Protein AF-K9G323-F1 (afdb_monomer_lite)

pLDDT: mean 89.6, std 11.27, range [39.94, 98.31]

Organism: Penicillium digitatum (strain Pd1 / CECT 20795) (NCBI:txid1170230)

Secondary structure (DSSP, 8-state):
-GGGGTPPP-PPPTT-GGG-HHHHHHHHHHHHHHHHHHHHHH-GGG-HHHHHHHHHHHHHT-HHHHHHHHHHTT----------

InterPro domains:
  IPR036397 Ribonuclease H superfamily [G3DSA:3.30.420.10] (1-83)
  IPR038717 Tc1-like transposase, DDE domain [PF13358] (5-35)

Foldseek 3Di:
DCVVVVDDDDDDDPPPVQLPLVVLLVVQLVVQCVVCVVVCVVCVVCDPVNVSVVSCVVSVPPVVSSCVSCVSSVHDDDPDPPPD

Sequence (84 aa):
MCVDAGVKLVYLPPYSPDLNPIEEFFAELKAFIKRNWGYYEVDTDQGFDAFLQWCIDVVGAKEESARGHFRHAGLKIEEVSENC

Radius of gyration: 16.5 Å; chains: 1; bounding box: 37×39×41 Å

Structure (mmCIF, N/CA/C/O backbone):
data_AF-K9G323-F1
#
_entry.id   AF-K9G323-F1
#
loop_
_atom_site.group_PDB
_atom_site.id
_atom_site.type_symbol
_atom_site.label_atom_id
_atom_site.label_alt_id
_atom_site.label_comp_id
_atom_site.label_asym_id
_atom_site.label_entity_id
_atom_site.label_seq_id
_atom_site.pdbx_PDB_ins_code
_atom_site.Cartn_x
_atom_site.Cartn_y
_atom_site.Cartn_z
_atom_site.occupancy
_atom_site.B_iso_or_equiv
_atom_site.auth_seq_id
_atom_site.auth_comp_id
_atom_site.auth_asym_id
_atom_site.auth_atom_id
_atom_site.pdbx_PDB_model_num
ATOM 1 N N . MET A 1 1 ? -21.039 -13.797 3.028 1.00 74.56 1 MET A N 1
ATOM 2 C CA . MET A 1 1 ? -20.656 -12.397 3.354 1.00 74.56 1 MET A CA 1
ATOM 3 C C . MET A 1 1 ? -19.156 -12.348 3.647 1.00 74.56 1 MET A C 1
ATOM 5 O O . MET A 1 1 ? -18.591 -13.400 3.886 1.00 74.56 1 MET A O 1
ATOM 9 N N . CYS A 1 2 ? -18.489 -11.182 3.627 1.00 83.75 2 CYS A N 1
ATOM 10 C CA . CYS A 1 2 ? -17.023 -11.070 3.817 1.00 83.75 2 CYS A CA 1
ATOM 11 C C . CYS A 1 2 ? -16.494 -11.782 5.079 1.00 83.75 2 CYS A C 1
ATOM 13 O O . CYS A 1 2 ? -15.403 -12.343 5.060 1.00 83.75 2 CYS A O 1
ATOM 15 N N . VAL A 1 3 ? -17.306 -11.825 6.139 1.00 83.38 3 VAL A N 1
ATOM 16 C CA . VAL A 1 3 ? -17.009 -12.557 7.379 1.00 83.38 3 VAL A CA 1
ATOM 17 C C . VAL A 1 3 ? -16.778 -14.058 7.156 1.00 83.38 3 VAL A C 1
ATOM 19 O O . VAL A 1 3 ? -15.882 -14.623 7.772 1.00 83.38 3 VAL A O 1
ATOM 22 N N . ASP A 1 4 ? -17.502 -14.686 6.225 1.00 89.00 4 ASP A N 1
ATOM 23 C CA . ASP A 1 4 ? -17.374 -16.122 5.927 1.00 89.00 4 ASP A CA 1
ATOM 24 C C . ASP A 1 4 ? -16.039 -16.444 5.233 1.00 89.00 4 ASP A C 1
ATOM 26 O O . ASP A 1 4 ? -15.597 -17.587 5.232 1.00 89.00 4 ASP A O 1
ATOM 30 N N . ALA A 1 5 ? -15.386 -15.429 4.657 1.00 89.31 5 ALA A N 1
ATOM 31 C CA . ALA A 1 5 ? -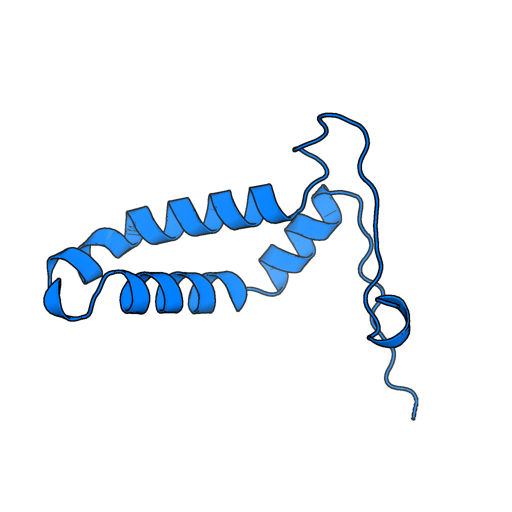14.052 -15.517 4.068 1.00 89.31 5 ALA A CA 1
ATOM 32 C C . ALA A 1 5 ? -12.938 -15.085 5.046 1.00 89.31 5 ALA A C 1
ATOM 34 O O . ALA A 1 5 ? -11.802 -14.888 4.624 1.00 89.31 5 ALA A O 1
ATOM 35 N N . GLY A 1 6 ? -13.255 -14.875 6.331 1.00 85.81 6 GLY A N 1
ATOM 36 C CA . GLY A 1 6 ? -12.296 -14.401 7.336 1.00 85.81 6 GLY A CA 1
ATOM 37 C C . GLY A 1 6 ? -11.944 -12.913 7.221 1.00 85.81 6 GLY A C 1
ATOM 38 O O . GLY A 1 6 ? -10.993 -12.453 7.849 1.00 85.81 6 GLY A O 1
ATOM 39 N N . VAL A 1 7 ? -12.698 -12.134 6.436 1.00 87.81 7 VAL A N 1
ATOM 40 C CA . VAL A 1 7 ? -12.4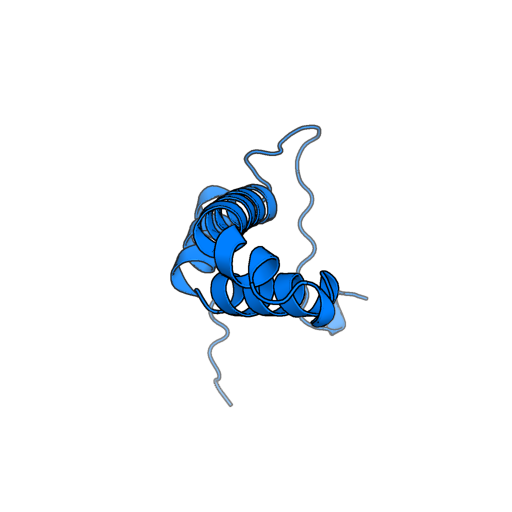31 -10.706 6.225 1.00 87.81 7 VAL A CA 1
ATOM 41 C C . VAL A 1 7 ? -13.241 -9.858 7.203 1.00 87.81 7 VAL A C 1
ATOM 43 O O . VAL A 1 7 ? -14.476 -9.881 7.209 1.00 87.81 7 VAL A O 1
ATOM 46 N N . LYS A 1 8 ? -12.540 -9.042 7.997 1.00 86.12 8 LYS A N 1
ATOM 47 C CA . LYS A 1 8 ? -13.140 -8.059 8.907 1.00 86.12 8 LYS A CA 1
ATOM 48 C C . LYS A 1 8 ? -13.394 -6.742 8.176 1.00 86.12 8 LYS A C 1
ATOM 50 O O . LYS A 1 8 ? -12.458 -6.069 7.754 1.00 86.12 8 LYS A O 1
ATOM 55 N N . LEU A 1 9 ? -14.662 -6.355 8.059 1.00 88.75 9 LEU A N 1
ATOM 56 C CA . LEU A 1 9 ? -15.042 -5.056 7.508 1.00 88.75 9 LEU A CA 1
ATOM 57 C C . LEU A 1 9 ? -14.996 -3.989 8.608 1.00 88.75 9 LEU A C 1
ATOM 59 O O . LEU A 1 9 ? -15.715 -4.092 9.602 1.00 88.75 9 LEU A O 1
ATOM 63 N N . VAL A 1 10 ? -14.156 -2.970 8.426 1.00 88.06 10 VAL A N 1
ATOM 64 C CA . VAL A 1 10 ? -14.018 -1.842 9.356 1.00 88.06 10 VAL A CA 1
ATOM 65 C C . VAL A 1 10 ? -14.412 -0.556 8.640 1.00 88.06 10 VAL A C 1
ATOM 67 O O . VAL A 1 10 ? -13.878 -0.244 7.579 1.00 88.06 10 VAL A O 1
ATOM 70 N N . TYR A 1 11 ? -15.354 0.186 9.221 1.00 88.31 11 TYR A N 1
ATOM 71 C CA . TYR A 1 11 ? -15.789 1.477 8.695 1.00 88.31 11 TYR A CA 1
ATOM 72 C C . TYR A 1 11 ? -14.996 2.605 9.346 1.00 88.31 11 TYR A C 1
ATOM 74 O O . TYR A 1 11 ? -14.873 2.657 10.570 1.00 88.31 11 TYR A O 1
ATOM 82 N N . LEU A 1 12 ? -14.485 3.513 8.520 1.00 87.31 12 LEU A N 1
ATOM 83 C CA . LEU A 1 12 ? -13.768 4.699 8.973 1.00 87.31 12 LEU A CA 1
ATOM 84 C C . LEU A 1 12 ? -14.728 5.887 9.133 1.00 87.31 12 LEU A C 1
ATOM 86 O O . LEU A 1 12 ? -15.733 5.962 8.416 1.00 87.31 12 LEU A O 1
ATOM 90 N N . PRO A 1 13 ? -14.428 6.839 10.036 1.00 87.38 13 PRO A N 1
ATOM 91 C CA . PRO A 1 13 ? -15.137 8.108 10.067 1.00 87.38 13 PRO A CA 1
ATOM 92 C C . PRO A 1 13 ? -14.991 8.849 8.724 1.00 87.38 13 PRO A C 1
ATOM 94 O O . PRO A 1 13 ? -13.986 8.675 8.024 1.00 87.38 13 PRO A O 1
ATOM 97 N N . PRO A 1 14 ? -15.961 9.704 8.353 1.00 85.94 14 PRO A N 1
ATOM 98 C CA . PRO A 1 14 ? -15.862 10.516 7.144 1.00 85.94 14 PRO A CA 1
ATOM 99 C C . PRO A 1 14 ? -14.556 11.324 7.116 1.00 85.94 14 PRO A C 1
ATOM 101 O O . PRO A 1 14 ? -14.219 11.981 8.097 1.00 85.94 14 PRO A O 1
ATOM 104 N N . TYR A 1 15 ? -13.837 11.282 5.989 1.00 75.88 15 TYR A N 1
ATOM 1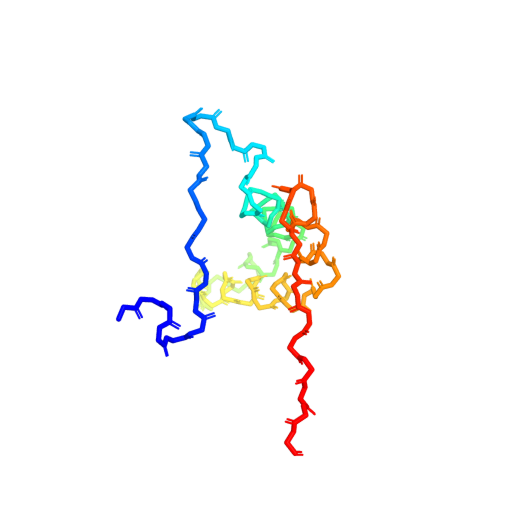05 C CA . TYR A 1 15 ? -12.581 12.016 5.763 1.00 75.88 15 TYR A CA 1
ATOM 106 C C . TYR A 1 15 ? -11.492 11.783 6.825 1.00 75.88 15 TYR A C 1
ATOM 108 O O . TYR A 1 15 ? -10.825 12.723 7.245 1.00 75.88 15 TYR A O 1
ATOM 116 N N . SER A 1 16 ? -11.283 10.531 7.239 1.00 85.12 16 SER A N 1
ATOM 117 C CA . SER A 1 16 ? -10.149 10.132 8.091 1.00 85.12 16 SER A CA 1
ATOM 118 C C . SER A 1 16 ? -9.100 9.332 7.305 1.00 85.12 16 SER A C 1
ATOM 120 O O . SER A 1 16 ? -8.942 8.137 7.563 1.00 85.12 16 SER 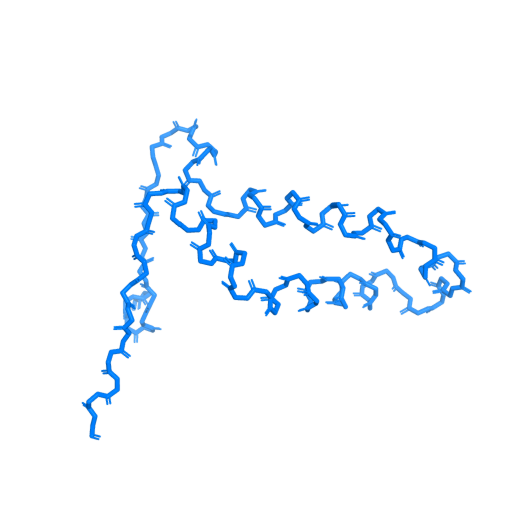A O 1
ATOM 122 N N . PRO A 1 17 ? -8.399 9.945 6.326 1.00 81.19 17 PRO A N 1
ATOM 123 C CA . PRO A 1 17 ? -7.356 9.251 5.567 1.00 81.19 17 PRO A CA 1
ATOM 124 C C . PRO A 1 17 ? -6.239 8.740 6.485 1.00 81.19 17 PRO A C 1
ATOM 126 O O . PRO A 1 17 ? -5.724 7.652 6.262 1.00 81.19 17 PRO A O 1
ATOM 129 N N . ASP A 1 18 ? -5.955 9.451 7.581 1.00 85.19 18 ASP A N 1
ATOM 130 C CA . ASP A 1 18 ? -4.962 9.054 8.588 1.00 85.19 18 ASP A CA 1
ATOM 131 C C . ASP A 1 18 ? -5.305 7.731 9.298 1.00 85.19 18 ASP A C 1
ATOM 133 O O . ASP A 1 18 ? -4.439 7.095 9.889 1.00 85.19 18 ASP A O 1
ATOM 137 N N . LEU A 1 19 ? -6.571 7.300 9.245 1.00 89.56 19 LEU A N 1
ATOM 138 C CA . LEU A 1 19 ? -7.032 6.031 9.814 1.00 89.56 19 LEU A CA 1
ATOM 139 C C . LEU A 1 19 ? -7.117 4.912 8.766 1.00 89.56 19 LEU A C 1
ATOM 141 O O . LEU A 1 19 ? -7.647 3.839 9.054 1.00 89.56 19 LEU A O 1
ATOM 145 N N . ASN A 1 20 ? -6.624 5.144 7.547 1.00 91.75 20 ASN A N 1
ATOM 146 C CA . ASN A 1 20 ? -6.615 4.150 6.486 1.00 91.75 20 ASN A CA 1
ATOM 147 C C . ASN A 1 20 ? -5.190 3.609 6.264 1.00 91.75 20 ASN A C 1
ATOM 149 O O . ASN A 1 20 ? -4.346 4.320 5.716 1.00 91.75 20 ASN A O 1
ATOM 153 N N . PRO A 1 21 ? -4.905 2.340 6.614 1.00 92.44 21 PRO A N 1
ATOM 154 C CA . PRO A 1 21 ? -3.551 1.785 6.525 1.00 92.44 21 PRO A CA 1
ATOM 155 C C . PRO A 1 21 ? -2.997 1.754 5.091 1.00 92.44 21 PRO A C 1
ATOM 157 O O . PRO A 1 21 ? -1.782 1.695 4.899 1.00 92.44 21 PRO A O 1
ATOM 160 N N . ILE A 1 22 ? -3.861 1.821 4.070 1.00 93.75 22 ILE A N 1
ATOM 161 C CA . ILE A 1 22 ? -3.426 1.834 2.670 1.00 93.75 22 ILE A CA 1
ATOM 162 C C . ILE A 1 22 ? -2.661 3.115 2.298 1.00 93.75 22 ILE A C 1
ATOM 164 O O . ILE A 1 22 ? -1.850 3.089 1.375 1.00 93.75 22 ILE A O 1
ATOM 168 N N . GLU A 1 23 ? -2.879 4.226 3.009 1.00 95.19 23 GLU A N 1
ATOM 169 C CA . GLU A 1 23 ? -2.215 5.501 2.712 1.00 95.19 23 GLU A CA 1
ATOM 170 C C . GLU A 1 23 ? -0.707 5.422 2.975 1.00 95.19 23 GLU A C 1
ATOM 172 O O . GLU A 1 23 ? 0.100 5.851 2.143 1.00 95.19 23 GLU A O 1
ATOM 177 N N . GLU A 1 24 ? -0.306 4.805 4.091 1.00 95.75 24 GLU A N 1
ATOM 178 C CA . GLU A 1 24 ? 1.107 4.567 4.399 1.00 95.75 24 GLU A CA 1
ATOM 179 C C . GLU A 1 24 ? 1.740 3.578 3.417 1.00 95.75 24 GLU A C 1
ATOM 181 O O . GLU A 1 24 ? 2.840 3.831 2.919 1.00 95.75 24 GLU A O 1
ATOM 186 N N . PHE A 1 25 ? 1.017 2.515 3.050 1.00 96.81 25 PHE A N 1
ATOM 187 C CA . PHE A 1 25 ? 1.476 1.581 2.023 1.00 96.81 25 PHE A CA 1
ATOM 188 C C . PHE A 1 25 ? 1.733 2.296 0.688 1.00 96.81 25 PHE A C 1
ATOM 190 O O . PHE A 1 25 ? 2.793 2.138 0.081 1.00 96.81 25 PHE A O 1
ATOM 197 N N . PHE A 1 26 ? 0.809 3.152 0.238 1.00 96.50 26 PHE A N 1
ATOM 198 C CA . PHE A 1 26 ? 1.007 3.939 -0.980 1.00 96.50 26 PHE A CA 1
ATOM 199 C C . PHE A 1 26 ? 2.161 4.935 -0.853 1.00 96.50 26 PHE A C 1
ATOM 201 O O . PHE A 1 26 ? 2.843 5.208 -1.846 1.00 96.50 26 PHE A O 1
ATOM 208 N N . ALA A 1 27 ? 2.401 5.506 0.329 1.00 96.50 27 ALA A N 1
ATOM 209 C CA . ALA A 1 27 ? 3.560 6.360 0.564 1.00 96.50 27 ALA A CA 1
ATOM 210 C C . ALA A 1 27 ? 4.876 5.583 0.385 1.00 96.50 27 ALA A C 1
ATOM 212 O O . ALA A 1 27 ? 5.759 6.054 -0.341 1.00 96.50 27 ALA A O 1
ATOM 213 N N . GLU A 1 28 ? 4.979 4.380 0.960 1.00 97.69 28 GLU A N 1
ATOM 214 C CA . GLU A 1 28 ? 6.127 3.488 0.768 1.00 97.69 28 GLU A CA 1
ATOM 215 C C . GLU A 1 28 ? 6.296 3.070 -0.695 1.00 97.69 28 GLU A C 1
ATOM 217 O O . GLU A 1 28 ? 7.396 3.178 -1.241 1.00 97.69 28 GLU A O 1
ATOM 222 N N . LEU A 1 29 ? 5.208 2.658 -1.351 1.00 98.31 29 LEU A N 1
ATOM 223 C CA . LEU A 1 29 ? 5.215 2.234 -2.749 1.00 98.31 29 LEU A CA 1
ATOM 224 C C . LEU A 1 29 ? 5.694 3.357 -3.672 1.00 98.31 29 LEU A C 1
ATOM 226 O O . LEU A 1 29 ? 6.597 3.153 -4.481 1.00 98.31 29 LEU A O 1
ATOM 230 N N . LYS A 1 30 ? 5.168 4.578 -3.509 1.00 98.06 30 LYS A N 1
ATOM 231 C CA . LYS A 1 30 ? 5.618 5.750 -4.279 1.00 98.06 30 LYS A CA 1
ATOM 232 C C . LYS A 1 30 ? 7.097 6.051 -4.043 1.00 98.06 30 LYS A C 1
ATOM 234 O O . LYS A 1 30 ? 7.806 6.398 -4.987 1.00 98.06 30 LYS A O 1
ATOM 239 N N . ALA A 1 31 ? 7.571 5.951 -2.800 1.00 98.31 31 ALA A N 1
ATOM 240 C CA . ALA A 1 31 ? 8.981 6.161 -2.485 1.00 98.31 31 ALA A CA 1
ATOM 241 C C . ALA A 1 31 ? 9.870 5.079 -3.119 1.00 98.31 31 ALA A C 1
ATOM 243 O O . ALA A 1 31 ? 10.942 5.395 -3.638 1.00 98.31 31 ALA A O 1
ATOM 244 N N . PHE A 1 32 ? 9.417 3.824 -3.115 1.00 98.12 32 PHE A N 1
ATOM 245 C CA . PHE A 1 32 ? 10.121 2.704 -3.726 1.00 98.12 32 PHE A CA 1
ATOM 246 C C . PHE A 1 32 ? 10.186 2.834 -5.250 1.00 98.12 32 PHE A C 1
ATOM 248 O O . PHE A 1 32 ? 11.278 2.751 -5.807 1.00 98.12 32 PHE A O 1
ATOM 255 N N . ILE A 1 33 ? 9.065 3.139 -5.909 1.00 98.00 33 ILE A N 1
ATOM 256 C CA . ILE A 1 33 ? 9.009 3.391 -7.356 1.00 98.00 33 ILE A CA 1
ATOM 257 C C . ILE A 1 33 ? 10.001 4.490 -7.742 1.00 98.00 33 ILE A C 1
ATOM 259 O O . ILE A 1 33 ? 10.817 4.294 -8.634 1.00 98.00 33 ILE A O 1
ATOM 263 N N . LYS A 1 34 ? 10.002 5.625 -7.029 1.00 97.75 34 LYS A N 1
ATOM 264 C CA . LYS A 1 34 ? 10.923 6.740 -7.315 1.00 97.75 34 LYS A CA 1
ATOM 265 C C . LYS A 1 34 ? 12.396 6.345 -7.208 1.00 97.75 34 LYS A C 1
ATOM 267 O O . LYS A 1 34 ? 13.202 6.803 -8.008 1.00 97.75 34 LYS A O 1
ATOM 272 N N . ARG A 1 35 ? 12.758 5.519 -6.222 1.00 97.62 35 ARG A N 1
ATOM 273 C CA . ARG A 1 35 ? 14.142 5.048 -6.028 1.00 97.62 35 ARG A CA 1
ATOM 274 C C . ARG A 1 35 ? 14.576 4.044 -7.092 1.00 97.62 35 ARG A C 1
ATOM 276 O O . ARG A 1 35 ? 15.753 3.997 -7.421 1.00 97.62 35 ARG A O 1
ATOM 283 N N . ASN A 1 36 ? 13.635 3.257 -7.608 1.00 96.56 36 ASN A N 1
ATOM 284 C CA . ASN A 1 36 ? 13.898 2.166 -8.543 1.00 96.56 36 ASN A CA 1
ATOM 285 C C . ASN A 1 36 ? 13.494 2.496 -9.986 1.00 96.56 36 ASN A C 1
ATOM 287 O O . ASN A 1 36 ? 13.548 1.628 -10.850 1.00 96.56 36 ASN A O 1
ATOM 291 N N . TRP A 1 37 ? 13.126 3.748 -10.266 1.00 96.50 37 TRP A N 1
ATOM 292 C CA . TRP A 1 37 ? 12.678 4.187 -11.586 1.00 96.50 37 TRP A CA 1
ATOM 293 C C . TRP A 1 37 ? 13.699 3.893 -12.694 1.00 96.50 37 TRP A C 1
ATOM 295 O O . TRP A 1 37 ? 13.320 3.516 -13.797 1.00 96.50 37 TRP A O 1
ATOM 305 N N . GLY A 1 38 ? 14.996 3.953 -12.376 1.00 95.19 38 GLY A N 1
ATOM 306 C CA . GLY A 1 38 ? 16.058 3.624 -13.329 1.00 95.19 38 GLY A CA 1
ATOM 307 C C . GLY A 1 38 ? 15.982 2.197 -13.890 1.00 95.19 38 GLY A C 1
ATOM 308 O O . GLY A 1 38 ? 16.371 1.989 -15.031 1.00 95.19 38 GLY A O 1
ATOM 309 N N . TYR A 1 39 ? 15.437 1.220 -13.153 1.00 90.75 39 TYR A N 1
ATOM 310 C CA . TYR A 1 39 ? 15.250 -0.142 -13.681 1.00 90.75 39 TYR A CA 1
ATOM 311 C C . TYR A 1 39 ? 14.195 -0.198 -14.788 1.00 90.75 39 TYR A C 1
ATOM 313 O O . TYR A 1 39 ? 14.321 -0.997 -15.711 1.00 90.75 39 TYR A O 1
ATOM 321 N N . TYR A 1 40 ? 13.180 0.664 -14.713 1.00 93.19 40 TYR A N 1
ATOM 322 C CA . TYR A 1 40 ? 12.180 0.796 -15.766 1.00 93.19 40 TYR A CA 1
ATOM 323 C C . TYR A 1 40 ? 12.739 1.533 -16.988 1.00 93.19 40 TYR A C 1
ATOM 325 O O . TYR A 1 40 ? 12.480 1.132 -18.115 1.00 93.19 40 TYR A O 1
ATOM 333 N N . GLU A 1 41 ? 13.549 2.576 -16.782 1.00 92.75 41 GLU A N 1
ATOM 334 C CA . GLU A 1 41 ? 14.154 3.333 -17.890 1.00 92.75 41 GLU A CA 1
ATOM 335 C C . GLU A 1 41 ? 15.149 2.509 -18.719 1.00 92.75 41 GLU A C 1
ATOM 337 O O . GLU A 1 41 ? 15.302 2.759 -19.912 1.00 92.75 41 GLU A O 1
ATOM 342 N N . VAL A 1 42 ? 15.828 1.538 -18.100 1.00 92.31 42 VAL A N 1
ATOM 343 C CA . VAL A 1 42 ? 16.791 0.654 -18.780 1.00 92.31 42 VAL A CA 1
ATOM 344 C C . VAL A 1 42 ? 16.098 -0.376 -19.674 1.00 92.31 42 VAL A C 1
ATOM 346 O O . VAL A 1 42 ? 16.654 -0.753 -20.703 1.00 92.31 42 VAL A O 1
ATOM 349 N N . ASP A 1 43 ? 14.901 -0.820 -19.298 1.00 90.81 43 ASP A N 1
ATOM 350 C CA . ASP A 1 43 ? 14.125 -1.811 -20.040 1.00 90.81 43 ASP A CA 1
ATOM 351 C C . ASP A 1 43 ? 12.650 -1.405 -20.053 1.00 90.81 43 ASP A C 1
ATOM 353 O O . ASP A 1 43 ? 11.830 -1.900 -19.281 1.00 90.81 43 ASP A O 1
ATOM 357 N N . THR A 1 44 ? 12.304 -0.451 -20.914 1.00 89.50 44 THR A N 1
ATOM 358 C CA . THR A 1 44 ? 10.913 0.000 -21.059 1.00 89.50 44 THR A CA 1
ATOM 359 C C . THR A 1 44 ? 10.031 -1.035 -21.754 1.00 89.50 44 THR A C 1
ATOM 361 O O . THR A 1 44 ? 8.807 -0.978 -21.625 1.00 89.50 44 THR A O 1
ATOM 364 N N . ASP A 1 45 ? 10.638 -1.985 -22.472 1.00 92.88 45 ASP A N 1
ATOM 365 C CA . ASP A 1 45 ? 9.934 -3.024 -23.225 1.00 92.88 45 ASP A CA 1
ATOM 366 C C . ASP A 1 45 ? 9.349 -4.104 -22.304 1.00 92.88 45 ASP A C 1
ATOM 368 O O . ASP A 1 45 ? 8.378 -4.761 -22.682 1.00 92.88 45 ASP A O 1
ATOM 372 N N . GLN A 1 46 ? 9.855 -4.229 -21.068 1.00 90.25 46 GLN A N 1
ATOM 373 C CA . GLN A 1 46 ? 9.275 -5.100 -20.035 1.00 90.25 46 GLN A CA 1
ATOM 374 C C . GLN A 1 46 ? 7.803 -4.771 -19.711 1.00 90.25 46 GLN A C 1
ATOM 376 O O . GLN A 1 46 ? 7.092 -5.617 -19.173 1.00 90.25 46 GLN A O 1
ATOM 381 N N . GLY A 1 47 ? 7.350 -3.550 -20.023 1.00 93.69 47 GLY A N 1
ATOM 382 C CA . GLY A 1 47 ? 6.022 -3.049 -19.681 1.00 93.69 47 GLY A CA 1
ATOM 383 C C . GLY A 1 47 ? 5.953 -2.439 -18.278 1.00 93.69 47 GLY A C 1
ATOM 384 O O . GLY A 1 47 ? 6.588 -2.886 -17.321 1.00 93.69 47 GLY A O 1
ATOM 385 N N . PHE A 1 48 ? 5.171 -1.365 -18.139 1.00 95.25 48 PHE A N 1
ATOM 386 C CA . PHE A 1 48 ? 4.998 -0.684 -16.851 1.00 95.25 48 PHE A CA 1
ATOM 387 C C . PHE A 1 48 ? 4.290 -1.566 -15.811 1.00 95.25 48 PHE A C 1
ATOM 389 O O . PHE A 1 48 ? 4.540 -1.441 -14.616 1.00 95.25 48 PHE A O 1
ATOM 396 N N . ASP A 1 49 ? 3.421 -2.465 -16.261 1.00 96.06 49 ASP A N 1
ATOM 397 C CA . ASP A 1 49 ? 2.709 -3.438 -15.439 1.00 96.06 49 ASP A CA 1
ATOM 398 C C . ASP A 1 49 ? 3.657 -4.434 -14.764 1.00 96.06 49 ASP A C 1
ATOM 400 O O . ASP A 1 49 ? 3.540 -4.635 -13.556 1.00 96.06 49 ASP A O 1
ATOM 404 N N . ALA A 1 50 ? 4.637 -4.984 -15.487 1.00 95.44 50 ALA A N 1
ATOM 405 C CA . ALA A 1 50 ? 5.629 -5.892 -14.910 1.00 95.44 50 ALA A CA 1
ATOM 406 C C . ALA A 1 50 ? 6.487 -5.193 -13.841 1.00 95.44 50 ALA A C 1
ATOM 408 O O . ALA A 1 50 ? 6.677 -5.714 -12.738 1.00 95.44 50 ALA A O 1
ATOM 409 N N . PHE A 1 51 ? 6.937 -3.968 -14.129 1.00 96.62 51 PHE A N 1
ATOM 410 C CA . PHE A 1 51 ? 7.667 -3.143 -13.165 1.00 96.62 51 PHE A CA 1
ATOM 411 C C . PHE A 1 51 ? 6.820 -2.813 -11.926 1.00 96.62 51 PHE A C 1
ATOM 413 O O . PHE A 1 51 ? 7.300 -2.905 -10.790 1.00 96.62 51 PHE A O 1
ATOM 420 N N . LEU A 1 52 ? 5.555 -2.432 -12.124 1.00 97.12 52 LEU A N 1
ATOM 421 C CA . LEU A 1 52 ? 4.650 -2.097 -11.031 1.00 97.12 52 LEU A CA 1
ATOM 422 C C . LEU A 1 52 ? 4.330 -3.326 -10.173 1.00 97.12 52 LEU A C 1
ATOM 424 O O . LEU A 1 52 ? 4.325 -3.206 -8.948 1.00 97.12 52 LEU A O 1
ATOM 428 N N . GLN A 1 53 ? 4.121 -4.492 -10.790 1.00 97.62 53 GLN A N 1
ATOM 429 C CA . GLN A 1 53 ? 3.907 -5.754 -10.084 1.00 97.62 53 GLN A CA 1
ATOM 430 C C . GLN A 1 53 ? 5.097 -6.072 -9.178 1.00 97.62 53 GLN A C 1
ATOM 432 O O . GLN A 1 53 ? 4.910 -6.279 -7.983 1.00 97.62 53 GLN A O 1
ATOM 437 N N . TRP A 1 54 ? 6.324 -5.986 -9.699 1.00 97.38 54 TRP A N 1
ATOM 438 C CA . TRP A 1 54 ? 7.531 -6.173 -8.892 1.00 97.38 54 TRP A CA 1
ATOM 439 C C . TRP A 1 54 ? 7.617 -5.179 -7.722 1.00 97.38 54 TRP A C 1
ATOM 441 O O . TRP A 1 54 ? 7.937 -5.565 -6.597 1.00 97.38 54 TRP A O 1
ATOM 451 N N . CYS A 1 55 ? 7.293 -3.901 -7.950 1.00 97.94 55 CYS A N 1
ATOM 452 C CA . CYS A 1 55 ? 7.269 -2.902 -6.878 1.00 97.94 55 CYS A CA 1
ATOM 453 C C . CYS A 1 55 ? 6.255 -3.260 -5.781 1.00 97.94 55 CYS A C 1
ATOM 455 O O . CYS A 1 55 ? 6.560 -3.114 -4.595 1.00 97.94 55 CYS A O 1
ATOM 457 N N . ILE A 1 56 ? 5.061 -3.716 -6.170 1.00 97.69 56 ILE A N 1
ATOM 458 C CA . ILE A 1 56 ? 4.014 -4.160 -5.245 1.00 97.69 56 ILE A CA 1
ATOM 459 C C . ILE A 1 56 ? 4.481 -5.390 -4.467 1.00 97.69 56 ILE A C 1
ATOM 461 O O . ILE A 1 56 ? 4.321 -5.404 -3.251 1.00 97.69 56 ILE A O 1
ATOM 465 N N . ASP A 1 57 ? 5.106 -6.367 -5.123 1.00 97.94 57 ASP A N 1
ATOM 466 C CA . ASP A 1 57 ? 5.583 -7.591 -4.476 1.00 97.94 57 ASP A CA 1
ATOM 467 C C . ASP A 1 57 ? 6.667 -7.284 -3.432 1.00 97.94 57 ASP A C 1
ATOM 469 O O . ASP A 1 57 ? 6.602 -7.756 -2.297 1.00 97.94 57 ASP A O 1
ATOM 473 N N . VAL A 1 58 ? 7.639 -6.428 -3.771 1.00 97.62 58 VAL A N 1
ATOM 474 C CA . VAL A 1 58 ? 8.735 -6.070 -2.856 1.00 97.62 58 VAL A CA 1
ATOM 475 C C . VAL A 1 58 ? 8.246 -5.255 -1.660 1.00 97.62 58 VAL A C 1
ATOM 477 O O . VAL A 1 58 ? 8.704 -5.468 -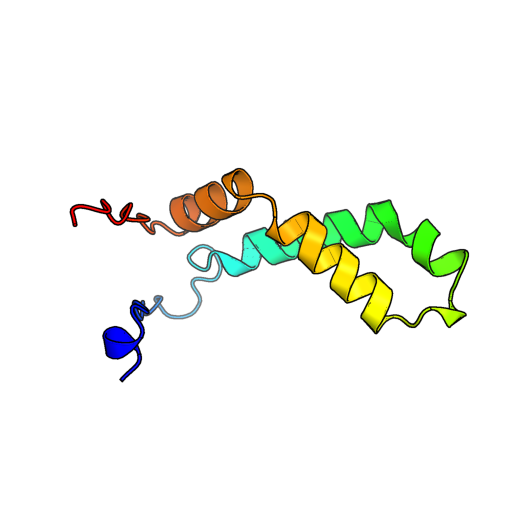0.536 1.00 97.62 58 VAL A O 1
ATOM 480 N N . VAL A 1 59 ? 7.348 -4.291 -1.874 1.00 97.44 59 VAL A N 1
ATOM 481 C CA . VAL A 1 59 ? 6.811 -3.470 -0.777 1.00 97.44 59 VAL A CA 1
ATOM 482 C C . VAL A 1 59 ? 5.806 -4.273 0.051 1.00 97.44 59 VAL A C 1
ATOM 484 O O . VAL A 1 59 ? 5.842 -4.209 1.276 1.00 97.44 59 VAL A O 1
ATOM 487 N N . GLY A 1 60 ? 4.962 -5.074 -0.600 1.00 96.00 60 GLY A N 1
ATOM 488 C CA . GLY A 1 60 ? 3.947 -5.921 0.027 1.00 96.00 60 GLY A CA 1
ATOM 489 C C . GLY A 1 60 ? 4.519 -7.060 0.867 1.00 96.00 60 GLY A C 1
ATOM 490 O O . GLY A 1 60 ? 3.914 -7.425 1.870 1.00 96.00 60 GLY A O 1
ATOM 491 N N . ALA A 1 61 ? 5.710 -7.567 0.534 1.00 97.06 61 ALA A N 1
ATOM 492 C CA . ALA A 1 61 ? 6.399 -8.586 1.328 1.00 97.06 61 ALA A CA 1
ATOM 493 C C . ALA A 1 61 ? 6.927 -8.076 2.687 1.00 97.06 61 ALA A C 1
ATOM 495 O O . ALA A 1 61 ? 7.389 -8.868 3.509 1.00 97.06 61 ALA A O 1
ATOM 496 N N . LYS A 1 62 ? 6.888 -6.764 2.955 1.00 95.94 62 LYS A N 1
ATOM 497 C CA . LYS A 1 62 ? 7.360 -6.185 4.222 1.00 95.94 62 LYS A CA 1
ATOM 498 C C . LYS A 1 62 ? 6.294 -6.285 5.308 1.00 95.94 62 LYS A C 1
ATOM 500 O O . LYS A 1 62 ? 5.597 -5.316 5.614 1.00 95.94 62 LYS A O 1
ATOM 505 N N . GLU A 1 63 ? 6.208 -7.449 5.939 1.00 93.81 63 GLU A N 1
ATOM 506 C CA . GLU A 1 63 ? 5.229 -7.703 7.003 1.00 93.81 63 GLU A CA 1
ATOM 507 C C . GLU A 1 63 ? 5.324 -6.705 8.167 1.00 93.81 63 GLU A C 1
ATOM 509 O O . GLU A 1 63 ? 4.300 -6.280 8.702 1.00 93.81 63 GLU A O 1
ATOM 514 N N . GLU A 1 64 ? 6.535 -6.283 8.546 1.00 94.38 64 GLU A N 1
ATOM 515 C CA . GLU A 1 64 ? 6.729 -5.296 9.615 1.00 94.38 64 GLU A CA 1
ATOM 516 C C . GLU A 1 64 ? 6.143 -3.923 9.261 1.00 94.38 64 GLU A C 1
ATOM 518 O O . GLU A 1 64 ? 5.475 -3.314 10.103 1.00 94.38 64 GLU A O 1
ATOM 523 N N . SER A 1 65 ? 6.328 -3.460 8.017 1.00 95.69 65 SER A N 1
ATOM 524 C CA . SER A 1 65 ? 5.702 -2.229 7.515 1.00 95.69 65 SER A CA 1
ATOM 525 C C . SER A 1 65 ? 4.184 -2.354 7.564 1.00 95.69 65 SER A C 1
ATOM 527 O O . SER A 1 65 ? 3.523 -1.518 8.179 1.00 95.69 65 SER A O 1
ATOM 529 N N . ALA A 1 66 ? 3.629 -3.449 7.030 1.00 93.88 66 ALA A N 1
ATOM 530 C CA . ALA A 1 66 ? 2.189 -3.693 7.048 1.00 93.88 66 ALA A CA 1
ATOM 531 C C . ALA A 1 66 ? 1.623 -3.658 8.480 1.00 93.88 66 ALA A C 1
ATOM 533 O O . ALA A 1 66 ? 0.690 -2.902 8.758 1.00 93.88 66 ALA A O 1
ATOM 534 N N . ARG A 1 67 ? 2.233 -4.397 9.419 1.00 93.06 67 ARG A N 1
ATOM 535 C CA . ARG A 1 67 ? 1.867 -4.379 10.849 1.00 93.06 67 ARG A CA 1
ATOM 536 C C . ARG A 1 67 ? 1.927 -2.960 11.430 1.00 93.06 67 ARG A C 1
ATOM 538 O O . ARG A 1 67 ? 1.037 -2.565 12.186 1.00 93.06 67 ARG A O 1
ATOM 545 N N . GLY A 1 68 ? 2.945 -2.183 11.058 1.00 94.56 68 GLY A N 1
ATOM 546 C CA . GLY A 1 68 ? 3.090 -0.771 11.407 1.00 94.56 68 GLY A CA 1
ATOM 547 C C . GLY A 1 68 ? 1.916 0.089 10.936 1.00 94.56 68 GLY A C 1
ATOM 548 O O . GLY A 1 68 ? 1.323 0.785 11.761 1.00 94.56 68 GLY A O 1
ATOM 549 N N . HIS A 1 69 ? 1.540 -0.022 9.660 1.00 94.94 69 HIS A N 1
ATOM 550 C CA . HIS A 1 69 ? 0.456 0.750 9.043 1.00 94.94 69 HIS A CA 1
ATOM 551 C C . HIS A 1 69 ? -0.899 0.466 9.699 1.00 94.94 69 HIS A C 1
ATOM 553 O O . HIS A 1 69 ? -1.632 1.389 10.052 1.00 94.94 69 HIS A O 1
ATOM 559 N N . PHE A 1 70 ? -1.225 -0.812 9.932 1.00 94.06 70 PHE A N 1
ATOM 560 C CA . PHE A 1 70 ? -2.457 -1.184 10.638 1.00 94.06 70 PHE A CA 1
ATOM 561 C C . PHE A 1 70 ? -2.488 -0.606 12.055 1.00 94.06 70 PHE A C 1
ATOM 563 O O . PHE A 1 70 ? -3.499 -0.043 12.473 1.00 94.06 70 PHE A O 1
ATOM 570 N N . ARG A 1 71 ? -1.366 -0.673 12.779 1.00 93.50 71 ARG A N 1
ATOM 571 C CA . ARG A 1 71 ? -1.259 -0.114 14.130 1.00 93.50 71 ARG A CA 1
ATOM 572 C C . ARG A 1 71 ? -1.436 1.408 14.146 1.00 93.50 71 ARG A C 1
ATOM 574 O O . ARG A 1 71 ? -2.116 1.906 15.041 1.00 93.50 71 ARG A O 1
ATOM 581 N N . HIS A 1 72 ? -0.851 2.143 13.199 1.00 93.50 72 HIS A N 1
ATOM 582 C CA . HIS A 1 72 ? -1.023 3.599 13.098 1.00 93.50 72 HIS A CA 1
ATOM 583 C C . HIS A 1 72 ? -2.465 3.991 12.758 1.00 93.50 72 HIS A C 1
ATOM 585 O O . HIS A 1 72 ? -2.991 4.934 13.344 1.00 93.50 72 HIS A O 1
ATOM 591 N N . ALA A 1 73 ? -3.144 3.187 11.935 1.00 93.12 73 ALA A N 1
ATOM 592 C CA . ALA A 1 73 ? -4.578 3.300 11.677 1.00 93.12 73 ALA A CA 1
ATOM 593 C C . ALA A 1 73 ? -5.469 2.921 12.886 1.00 93.12 73 ALA A C 1
ATOM 595 O O . ALA A 1 73 ? -6.696 2.943 12.792 1.00 93.12 73 ALA A O 1
ATOM 596 N N . GLY A 1 74 ? -4.881 2.546 14.029 1.00 91.38 74 GLY A N 1
ATOM 597 C CA . GLY A 1 74 ? -5.604 2.135 15.236 1.00 91.38 74 GLY A CA 1
ATOM 598 C C . GLY A 1 74 ? -6.178 0.716 15.172 1.00 91.38 74 GLY A C 1
ATOM 599 O O . GLY A 1 74 ? -6.971 0.330 16.035 1.00 91.38 74 GLY A O 1
ATOM 600 N N . LEU A 1 75 ? -5.784 -0.077 14.175 1.00 90.88 75 LEU A N 1
ATOM 601 C CA . LEU A 1 75 ? -6.251 -1.442 13.970 1.00 90.88 75 LEU A CA 1
ATOM 602 C C . LEU A 1 75 ? -5.309 -2.431 14.661 1.00 90.88 75 LEU A C 1
ATOM 604 O O . LEU A 1 75 ? -4.098 -2.440 14.444 1.00 90.88 75 LEU A O 1
ATOM 608 N N . LYS A 1 76 ? -5.884 -3.297 15.497 1.00 86.19 76 LYS A N 1
ATOM 609 C CA . LYS A 1 76 ? -5.166 -4.433 16.080 1.00 86.19 76 LYS A CA 1
ATOM 610 C C . LYS A 1 76 ? -5.309 -5.632 15.153 1.00 86.19 76 LYS A C 1
ATOM 612 O O . LYS A 1 76 ? -6.430 -6.041 14.856 1.00 86.19 76 LYS A O 1
ATOM 617 N N . ILE A 1 77 ? -4.176 -6.176 14.721 1.00 83.00 77 ILE A N 1
ATOM 618 C CA . ILE A 1 77 ? -4.127 -7.462 14.031 1.00 83.00 77 ILE A CA 1
ATOM 619 C C . ILE A 1 77 ? -4.131 -8.531 15.121 1.00 83.00 77 ILE A C 1
ATOM 621 O O . ILE A 1 77 ? -3.208 -8.605 15.929 1.00 83.00 77 ILE A O 1
ATOM 625 N N . GLU A 1 78 ? -5.212 -9.298 15.188 1.00 77.94 78 GLU A N 1
ATOM 626 C CA . GLU A 1 78 ? -5.289 -10.478 16.042 1.00 77.94 78 GLU A CA 1
ATOM 627 C C . GLU A 1 78 ? -4.520 -11.595 15.333 1.00 77.94 78 GLU A C 1
ATOM 629 O O . GLU A 1 78 ? -4.829 -11.922 14.186 1.00 77.94 78 GLU A O 1
ATOM 634 N N . GLU A 1 79 ? -3.488 -12.148 15.974 1.00 69.56 79 GLU A N 1
ATOM 635 C CA . GLU A 1 79 ? -2.849 -13.348 15.441 1.00 69.56 79 GLU A CA 1
ATOM 636 C C . GLU A 1 79 ? -3.830 -14.507 15.608 1.00 69.56 79 GLU A C 1
ATOM 638 O O . GLU A 1 79 ? -4.286 -14.805 16.715 1.00 69.56 79 GLU A O 1
ATOM 643 N N . VAL A 1 80 ? -4.199 -15.132 14.492 1.00 63.44 80 VAL A N 1
ATOM 644 C CA . VAL A 1 80 ? -4.995 -16.353 14.525 1.00 63.44 80 VAL A CA 1
ATOM 645 C C . VAL A 1 80 ? -4.083 -17.424 15.106 1.00 63.44 80 VAL A C 1
ATOM 647 O O . VAL A 1 80 ? -3.162 -17.884 14.438 1.00 63.44 80 VAL A O 1
ATOM 650 N N . SER A 1 81 ? -4.295 -17.796 16.369 1.00 53.91 81 SER A N 1
ATOM 651 C CA . SER A 1 81 ? -3.630 -18.968 16.922 1.00 53.91 81 SER A CA 1
ATOM 652 C C . SER A 1 81 ? -4.122 -20.180 16.136 1.00 53.91 81 SER A C 1
ATOM 654 O O . SER A 1 81 ? -5.296 -20.544 16.250 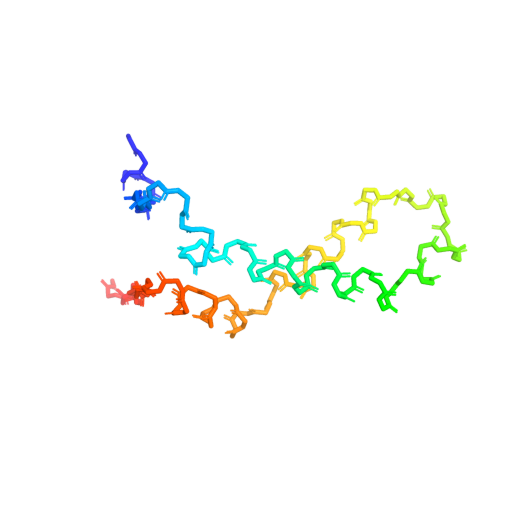1.00 53.91 81 SER A O 1
ATOM 656 N N . GLU A 1 82 ? -3.250 -20.797 15.345 1.00 55.94 82 GLU A N 1
ATOM 657 C CA . GLU A 1 82 ? -3.469 -22.136 14.804 1.00 55.94 82 GLU A CA 1
ATOM 658 C C . GLU A 1 82 ? -3.472 -23.141 15.965 1.00 55.94 82 GLU A C 1
ATOM 660 O O . GLU A 1 82 ? -2.498 -23.833 16.231 1.00 55.94 82 GLU A O 1
ATOM 665 N N . ASN A 1 83 ? -4.579 -23.194 16.703 1.00 46.84 83 ASN A N 1
ATOM 666 C CA . ASN A 1 83 ? -4.910 -24.339 17.531 1.00 46.84 83 ASN A CA 1
ATOM 667 C C . ASN A 1 83 ? -5.858 -25.219 16.715 1.00 46.84 83 ASN A C 1
ATOM 669 O O . ASN A 1 83 ? -7.080 -25.085 16.817 1.00 46.84 83 ASN A O 1
ATOM 673 N N . CYS A 1 84 ? -5.273 -26.100 15.905 1.00 39.94 84 CYS A N 1
ATOM 674 C CA . CYS A 1 84 ? -5.892 -27.359 15.511 1.00 39.94 84 CYS A CA 1
ATOM 675 C C . CYS A 1 84 ? -4.964 -28.508 15.906 1.00 39.94 84 CYS A C 1
ATOM 677 O O . CYS A 1 84 ? -3.750 -28.403 15.630 1.00 39.94 84 CYS A O 1
#